Protein AF-A0A433SKD2-F1 (afdb_monomer_lite)

Foldseek 3Di:
DDDDPDPPDPPPPPPPDPDDPVLLVLLVVLLVLLVVLLVLLVVCLVCLVPDDPVCCVPPQLVVNLVSLLVSVLSVLVLQPPPDDPVVSVVVNVVCVVVSVVVSVVLVVVLVPDDRVRNSVSSSVVSVVSNVVSVVVSVVCVVDSGSD

Radius of gyration: 17.82 Å; chains: 1; bounding box: 52×20×55 Å

Sequence (147 aa):
MKAVPNILAICLIVTLTCGSTAAISMAMKTKTSMIDAISFFEDKLGSLENQDRYELVRSTVSGAFGWQRQWTYDLLVCNVQDLSRTERDQEWESFIYDFNDSRRSFFSESSRLDDEELREKVKKLLEKMLAEVEQSFLDVGSDITCN

Structure (mmCIF, N/CA/C/O backbone):
data_AF-A0A433SKD2-F1
#
_entry.id   AF-A0A433SKD2-F1
#
loop_
_atom_site.group_PDB
_atom_site.id
_atom_site.type_symbol
_atom_site.label_atom_id
_atom_site.label_alt_id
_atom_site.label_comp_id
_atom_site.label_asym_id
_atom_site.label_entity_id
_atom_site.label_seq_id
_atom_site.pdbx_PDB_ins_code
_atom_site.Cartn_x
_atom_site.Cartn_y
_atom_site.Cartn_z
_atom_site.occupancy
_atom_site.B_iso_or_equiv
_atom_site.auth_seq_id
_atom_site.auth_comp_id
_atom_site.auth_asym_id
_atom_site.auth_atom_id
_atom_site.pdbx_PDB_model_num
ATOM 1 N N . MET A 1 1 ? 15.866 -10.745 31.267 1.00 34.62 1 MET A N 1
ATOM 2 C CA . MET A 1 1 ? 15.924 -9.552 30.395 1.00 34.62 1 MET A CA 1
ATOM 3 C C . MET A 1 1 ? 16.206 -10.066 28.992 1.00 34.62 1 MET A C 1
ATOM 5 O O . MET A 1 1 ? 17.274 -10.621 28.780 1.00 34.62 1 MET A O 1
ATOM 9 N N . LYS A 1 2 ? 15.197 -10.077 28.111 1.00 33.81 2 LYS A N 1
ATOM 10 C CA . LYS A 1 2 ? 15.317 -10.628 26.751 1.00 33.81 2 LYS A CA 1
ATOM 11 C C . LYS A 1 2 ? 15.887 -9.543 25.837 1.00 33.81 2 LYS A C 1
ATOM 13 O O . LYS A 1 2 ? 15.424 -8.409 25.889 1.00 33.81 2 LYS A O 1
ATOM 18 N N . ALA A 1 3 ? 16.918 -9.902 25.080 1.00 32.44 3 ALA A N 1
ATOM 19 C CA . ALA A 1 3 ? 17.590 -9.027 24.135 1.00 32.44 3 ALA A CA 1
ATOM 20 C C . ALA A 1 3 ? 16.624 -8.613 23.017 1.00 32.44 3 ALA A C 1
ATOM 22 O O . ALA A 1 3 ? 15.978 -9.461 22.404 1.00 32.44 3 ALA A O 1
ATOM 23 N N . VAL A 1 4 ? 16.535 -7.307 22.785 1.00 31.91 4 VAL A N 1
ATOM 24 C CA . VAL A 1 4 ? 15.933 -6.717 21.589 1.00 31.91 4 VAL A CA 1
ATOM 25 C C . VAL A 1 4 ? 16.865 -7.054 20.420 1.00 31.91 4 VAL A C 1
ATOM 27 O O . VAL A 1 4 ? 18.057 -6.750 20.520 1.00 31.91 4 VAL A O 1
ATOM 30 N N . PRO A 1 5 ? 16.403 -7.712 19.344 1.00 38.88 5 PRO A N 1
ATOM 31 C CA . PRO A 1 5 ? 17.240 -7.888 18.173 1.00 38.88 5 PRO A CA 1
ATOM 32 C C . PRO A 1 5 ? 17.418 -6.523 17.501 1.00 38.88 5 PRO A C 1
ATOM 34 O O . PRO A 1 5 ? 16.452 -5.864 17.128 1.00 38.88 5 PRO A O 1
ATOM 37 N N . ASN A 1 6 ? 18.678 -6.100 17.400 1.00 32.72 6 ASN A N 1
ATOM 38 C CA . ASN A 1 6 ? 19.136 -4.941 16.645 1.00 32.72 6 ASN A CA 1
ATOM 39 C C . ASN A 1 6 ? 18.691 -5.045 15.177 1.00 32.72 6 ASN A C 1
ATOM 41 O O . ASN A 1 6 ? 19.404 -5.605 14.346 1.00 32.72 6 ASN A O 1
ATOM 45 N N . ILE A 1 7 ? 17.539 -4.470 14.848 1.00 37.62 7 ILE A N 1
ATOM 46 C CA . ILE A 1 7 ? 17.208 -4.055 13.486 1.00 37.62 7 ILE A CA 1
ATOM 47 C C . ILE A 1 7 ? 17.872 -2.692 13.313 1.00 37.62 7 ILE A C 1
ATOM 49 O O . ILE A 1 7 ? 17.256 -1.696 13.649 1.00 37.62 7 ILE A O 1
ATOM 53 N N . LEU A 1 8 ? 19.157 -2.641 12.946 1.00 38.75 8 LEU A N 1
ATOM 54 C CA . LEU A 1 8 ? 19.854 -1.437 12.445 1.00 38.75 8 LEU A CA 1
ATOM 55 C C . LEU A 1 8 ? 21.324 -1.777 12.144 1.00 38.75 8 LEU A C 1
ATOM 57 O O . LEU A 1 8 ? 22.248 -1.253 12.755 1.00 38.75 8 LEU A O 1
ATOM 61 N N . ALA A 1 9 ? 21.555 -2.708 11.222 1.00 38.03 9 ALA A N 1
ATOM 62 C CA . ALA A 1 9 ? 22.863 -2.868 10.583 1.00 38.03 9 ALA A CA 1
ATOM 63 C C . ALA A 1 9 ? 22.734 -3.684 9.290 1.00 38.03 9 ALA A C 1
ATOM 65 O O . ALA A 1 9 ? 23.414 -4.691 9.108 1.00 38.03 9 ALA A O 1
ATOM 66 N N . ILE A 1 10 ? 21.857 -3.266 8.372 1.00 39.84 10 ILE A N 1
ATOM 67 C CA . ILE A 1 10 ? 21.984 -3.717 6.982 1.00 39.84 10 ILE A CA 1
ATOM 68 C C . ILE A 1 10 ? 23.123 -2.891 6.381 1.00 39.84 10 ILE A C 1
ATOM 70 O O . ILE A 1 10 ? 22.927 -1.788 5.874 1.00 39.84 10 ILE A O 1
ATOM 74 N N . CYS A 1 11 ? 24.348 -3.398 6.534 1.00 34.16 11 CYS A N 1
ATOM 75 C CA . CYS A 1 11 ? 25.515 -2.898 5.820 1.00 34.16 11 CYS A CA 1
ATOM 76 C C . CYS A 1 11 ? 25.268 -3.079 4.322 1.00 34.16 11 CYS A C 1
ATOM 78 O O . CYS A 1 11 ? 25.317 -4.191 3.798 1.00 34.16 11 CYS A O 1
ATOM 80 N N . LEU A 1 12 ? 24.989 -1.963 3.654 1.00 38.72 12 LEU A N 1
ATOM 81 C CA . LEU A 1 12 ? 24.845 -1.857 2.212 1.00 38.72 12 LEU A CA 1
ATOM 82 C C . LEU A 1 12 ? 26.203 -2.184 1.563 1.00 38.72 12 LEU A C 1
ATOM 84 O O . LEU A 1 12 ? 27.082 -1.326 1.465 1.00 38.72 12 LEU A O 1
ATOM 88 N N . ILE A 1 13 ? 26.412 -3.436 1.156 1.00 41.19 13 ILE A N 1
ATOM 89 C CA . ILE A 1 13 ? 27.558 -3.802 0.320 1.00 41.19 13 ILE A CA 1
ATOM 90 C C . ILE A 1 13 ? 27.232 -3.319 -1.094 1.00 41.19 13 ILE A C 1
ATOM 92 O O . ILE A 1 13 ? 26.521 -3.977 -1.846 1.00 41.19 13 ILE A O 1
ATOM 96 N N . VAL A 1 14 ? 27.723 -2.130 -1.442 1.00 38.88 14 VAL A N 1
ATOM 97 C CA . VAL A 1 14 ? 27.657 -1.607 -2.811 1.00 38.88 14 VAL A CA 1
ATOM 98 C C . VAL A 1 14 ? 28.795 -2.241 -3.608 1.00 38.88 14 VAL A C 1
ATOM 100 O O . VAL A 1 14 ? 29.916 -1.734 -3.634 1.00 38.88 14 VAL A O 1
ATOM 103 N N . THR A 1 15 ? 28.528 -3.370 -4.258 1.00 43.09 15 THR A N 1
ATOM 104 C CA . THR A 1 15 ? 29.391 -3.874 -5.330 1.00 43.09 15 THR A CA 1
ATOM 105 C C . THR A 1 15 ? 29.238 -2.961 -6.546 1.00 43.09 15 THR A C 1
ATOM 107 O O . THR A 1 15 ? 28.271 -3.047 -7.293 1.00 43.09 15 THR A O 1
ATOM 110 N N . LEU A 1 16 ? 30.198 -2.047 -6.717 1.00 41.47 16 LEU A N 1
ATOM 111 C CA . LEU A 1 16 ? 30.352 -1.176 -7.886 1.00 41.47 16 LEU A CA 1
ATOM 112 C C . LEU A 1 16 ? 30.757 -2.003 -9.119 1.00 41.47 16 LEU A C 1
ATOM 114 O O . LEU A 1 16 ? 31.913 -2.010 -9.536 1.00 41.47 16 LEU A O 1
ATOM 118 N N . THR A 1 17 ? 29.805 -2.708 -9.721 1.00 43.31 17 THR A N 1
ATOM 119 C CA . THR A 1 17 ? 29.865 -3.035 -11.150 1.00 43.31 17 THR A CA 1
ATOM 120 C C . THR A 1 17 ? 29.368 -1.817 -11.929 1.00 43.31 17 THR A C 1
ATOM 122 O O . THR A 1 17 ? 28.501 -1.100 -11.441 1.00 43.31 17 THR A O 1
ATOM 125 N N . CYS A 1 18 ? 29.940 -1.535 -13.104 1.00 40.97 18 CYS A N 1
ATOM 126 C CA . CYS A 1 18 ? 29.665 -0.364 -13.958 1.00 40.97 18 CYS A CA 1
ATOM 127 C C . CYS A 1 18 ? 28.217 -0.296 -14.513 1.00 40.97 18 CYS A C 1
ATOM 129 O O . CYS A 1 18 ? 28.019 -0.190 -15.720 1.00 40.97 18 CYS A O 1
ATOM 1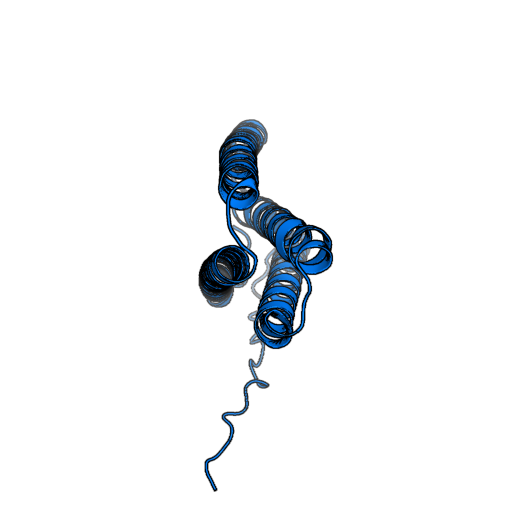31 N N . GLY A 1 19 ? 27.198 -0.360 -13.655 1.00 51.06 19 GLY A N 1
ATOM 132 C CA . GLY A 1 19 ? 25.823 -0.012 -13.987 1.00 51.06 19 GLY A CA 1
ATOM 133 C C . GLY A 1 19 ? 25.707 1.499 -14.162 1.00 51.06 19 GLY A C 1
ATOM 134 O O . GLY A 1 19 ? 26.362 2.271 -13.456 1.00 51.06 19 GLY A O 1
ATOM 135 N N . SER A 1 20 ? 24.907 1.936 -15.133 1.00 58.94 20 SER A N 1
ATOM 136 C CA . SER A 1 20 ? 24.657 3.357 -15.364 1.00 58.94 20 SER A CA 1
ATOM 137 C C . SER A 1 20 ? 24.187 4.022 -14.058 1.00 58.94 20 SER A C 1
ATOM 139 O O . SER A 1 20 ? 23.378 3.472 -13.310 1.00 58.94 20 SER A O 1
ATOM 141 N N . THR A 1 21 ? 24.687 5.223 -13.758 1.00 65.00 21 THR A N 1
ATOM 142 C CA . THR A 1 21 ? 24.301 6.002 -12.564 1.00 65.00 21 THR A CA 1
ATOM 143 C C . THR A 1 21 ? 22.782 6.169 -12.423 1.00 65.00 21 THR A C 1
ATOM 145 O O . THR A 1 21 ? 22.275 6.308 -11.311 1.00 65.00 21 THR A O 1
ATOM 148 N N . ALA A 1 22 ? 22.050 6.100 -13.539 1.00 67.00 22 ALA A N 1
ATOM 149 C CA . ALA A 1 22 ? 20.594 6.133 -13.597 1.00 67.00 22 ALA A CA 1
ATOM 150 C C . ALA A 1 22 ? 19.924 4.881 -12.996 1.00 67.00 22 ALA A C 1
ATOM 152 O O . ALA A 1 22 ? 19.011 5.031 -12.187 1.00 67.00 22 ALA A O 1
ATOM 153 N N . ALA A 1 23 ? 20.386 3.669 -13.327 1.00 67.75 23 ALA A N 1
ATOM 154 C CA . ALA A 1 23 ? 19.832 2.426 -12.776 1.00 67.75 23 ALA A CA 1
ATOM 155 C C . ALA A 1 23 ? 20.050 2.330 -11.259 1.00 67.75 23 ALA A C 1
ATOM 157 O O . ALA A 1 23 ? 19.124 2.027 -10.509 1.00 67.75 23 ALA A O 1
ATOM 158 N N . ILE A 1 24 ? 21.243 2.704 -10.786 1.00 70.44 24 ILE A N 1
ATOM 159 C CA . ILE A 1 24 ? 21.555 2.748 -9.349 1.00 70.44 24 ILE A CA 1
ATOM 160 C C . ILE A 1 24 ? 20.669 3.779 -8.630 1.00 70.44 24 ILE A C 1
ATOM 162 O O . ILE A 1 24 ? 20.098 3.485 -7.579 1.00 70.44 24 ILE A O 1
ATOM 166 N N . SER A 1 25 ? 20.505 4.976 -9.204 1.00 78.69 25 SER A N 1
ATOM 167 C CA . SER A 1 25 ? 19.644 6.019 -8.631 1.00 78.69 25 SER A CA 1
ATOM 168 C C . SER A 1 25 ? 18.176 5.585 -8.543 1.00 78.69 25 SER A C 1
ATOM 170 O O . SER A 1 25 ? 17.480 5.968 -7.603 1.00 78.69 25 SER A O 1
ATOM 172 N N . MET A 1 26 ? 17.696 4.807 -9.510 1.00 80.50 26 MET A N 1
ATOM 173 C CA . MET A 1 26 ? 16.319 4.319 -9.5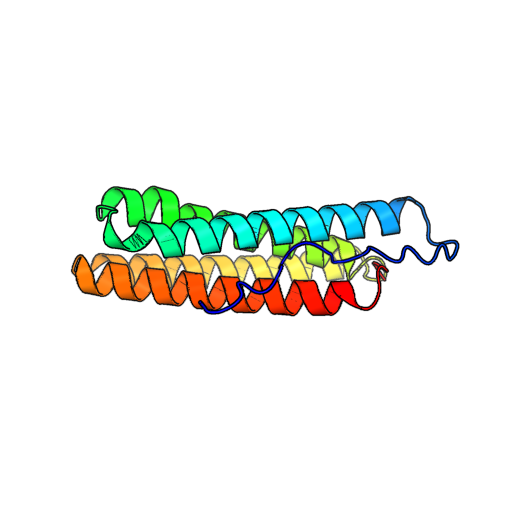68 1.00 80.50 26 MET A CA 1
ATOM 174 C C . MET A 1 26 ? 16.065 3.191 -8.565 1.00 80.50 26 MET A C 1
ATOM 176 O O . MET A 1 26 ? 15.043 3.204 -7.876 1.00 80.50 26 MET A O 1
ATOM 180 N N . ALA A 1 27 ? 17.032 2.286 -8.400 1.00 79.75 27 ALA A N 1
ATOM 181 C CA . ALA A 1 27 ? 16.985 1.242 -7.381 1.00 79.75 27 ALA A CA 1
ATOM 182 C C . ALA A 1 27 ? 16.959 1.854 -5.973 1.00 79.75 27 ALA A C 1
ATOM 184 O O . ALA A 1 27 ? 16.150 1.462 -5.135 1.00 79.75 27 ALA A O 1
ATOM 185 N N . MET A 1 28 ? 17.793 2.872 -5.723 1.00 82.50 28 MET A N 1
ATOM 186 C CA . MET A 1 28 ? 17.785 3.606 -4.452 1.00 82.50 28 MET A CA 1
ATOM 187 C C . MET A 1 28 ? 16.444 4.297 -4.199 1.00 82.50 28 MET A C 1
ATOM 189 O O . MET A 1 28 ? 15.898 4.158 -3.110 1.00 82.50 28 MET A O 1
ATOM 193 N N . LYS A 1 29 ? 15.885 4.988 -5.203 1.00 86.88 29 LYS A N 1
ATOM 194 C CA . LYS A 1 29 ? 14.574 5.646 -5.085 1.00 86.88 29 LYS A CA 1
ATOM 195 C C . LYS A 1 29 ? 13.468 4.647 -4.729 1.00 86.88 29 LYS A C 1
ATOM 197 O O . LYS A 1 29 ? 12.671 4.920 -3.838 1.00 86.88 29 LYS A O 1
ATOM 202 N N . THR A 1 30 ? 13.456 3.497 -5.398 1.00 87.81 30 THR A N 1
ATOM 203 C CA . THR A 1 30 ? 12.495 2.412 -5.149 1.00 87.81 30 THR A CA 1
ATOM 204 C C . THR A 1 30 ? 12.632 1.872 -3.729 1.00 87.81 30 THR A C 1
ATOM 206 O O . THR A 1 30 ? 11.643 1.742 -3.015 1.00 87.81 30 THR A O 1
ATOM 209 N N . LYS A 1 31 ? 13.865 1.637 -3.263 1.00 87.25 31 LYS A N 1
ATOM 210 C CA . LYS A 1 31 ? 14.106 1.214 -1.877 1.00 87.25 31 LYS A CA 1
ATOM 211 C C . LYS A 1 31 ? 13.642 2.258 -0.866 1.00 87.25 31 LYS A C 1
ATOM 213 O O . LYS A 1 31 ? 13.049 1.884 0.139 1.00 87.25 31 LYS A O 1
ATOM 218 N N . THR A 1 32 ? 13.874 3.545 -1.121 1.00 91.06 32 THR A N 1
ATOM 219 C CA . THR A 1 32 ? 13.371 4.616 -0.251 1.00 91.06 32 THR A CA 1
ATOM 220 C C . THR A 1 32 ? 11.847 4.598 -0.173 1.00 91.06 32 THR A C 1
ATOM 222 O O . THR A 1 32 ? 11.317 4.593 0.932 1.00 91.06 32 THR A O 1
ATOM 225 N N . SER A 1 33 ? 11.135 4.505 -1.302 1.00 92.69 33 SER A N 1
ATOM 226 C CA . SER A 1 33 ? 9.667 4.488 -1.264 1.00 92.69 33 SER A CA 1
ATOM 227 C C . SER A 1 33 ? 9.096 3.239 -0.587 1.00 92.69 33 SER A C 1
ATOM 229 O O . SER A 1 33 ? 8.078 3.338 0.096 1.00 92.69 33 SER A O 1
ATOM 231 N N . MET A 1 34 ? 9.770 2.089 -0.692 1.00 92.94 34 MET A N 1
ATOM 232 C CA . MET A 1 34 ? 9.425 0.884 0.072 1.00 92.94 34 MET A CA 1
ATOM 233 C C . MET A 1 34 ? 9.655 1.059 1.580 1.00 92.94 34 MET A C 1
ATOM 235 O O . MET A 1 34 ? 8.782 0.698 2.362 1.00 92.94 34 MET A O 1
ATOM 239 N N . ILE A 1 35 ? 10.783 1.643 2.003 1.00 92.81 35 ILE A N 1
ATOM 240 C CA . ILE A 1 35 ? 11.070 1.920 3.426 1.00 92.81 35 ILE A CA 1
ATOM 241 C C . ILE A 1 35 ? 10.035 2.881 4.015 1.00 92.81 35 ILE A C 1
ATOM 243 O O . ILE A 1 35 ? 9.554 2.664 5.130 1.00 92.81 35 ILE A O 1
ATOM 247 N N . ASP A 1 36 ? 9.673 3.923 3.269 1.00 94.00 36 ASP A N 1
ATOM 248 C CA . ASP A 1 36 ? 8.665 4.887 3.704 1.00 94.00 36 ASP A CA 1
ATOM 249 C C . ASP A 1 36 ? 7.279 4.226 3.827 1.00 94.00 36 ASP A C 1
ATOM 251 O O . ASP A 1 36 ? 6.559 4.472 4.797 1.00 94.00 36 ASP A O 1
ATOM 255 N N . ALA A 1 37 ? 6.924 3.336 2.892 1.00 94.25 37 ALA A N 1
ATOM 256 C CA . ALA A 1 37 ? 5.692 2.553 2.953 1.00 94.25 37 ALA A CA 1
ATOM 257 C C . ALA A 1 37 ? 5.672 1.590 4.155 1.00 94.25 37 ALA A C 1
ATOM 259 O O . ALA A 1 37 ? 4.686 1.577 4.890 1.00 94.25 37 ALA A O 1
ATOM 260 N N . ILE A 1 38 ? 6.759 0.844 4.397 1.00 94.62 38 ILE A N 1
ATOM 261 C CA . ILE A 1 38 ? 6.923 -0.030 5.576 1.00 94.62 38 ILE A CA 1
ATOM 262 C C . ILE A 1 38 ? 6.721 0.781 6.857 1.00 94.62 38 ILE A C 1
ATOM 264 O O . ILE A 1 38 ? 5.852 0.457 7.664 1.00 94.62 38 ILE A O 1
ATOM 268 N N . SER A 1 39 ? 7.452 1.891 6.990 1.00 95.12 39 SER A N 1
ATOM 269 C CA . SER A 1 39 ? 7.385 2.764 8.166 1.00 95.12 39 SER A CA 1
ATOM 270 C C . SER A 1 39 ? 5.968 3.295 8.397 1.00 95.12 39 SER A C 1
ATOM 272 O O . SER A 1 39 ? 5.497 3.354 9.532 1.00 95.12 39 SER A O 1
ATOM 274 N N . PHE A 1 40 ? 5.256 3.657 7.323 1.00 94.75 40 PHE A N 1
ATOM 275 C CA . PHE A 1 40 ? 3.858 4.069 7.412 1.00 94.75 40 PHE A CA 1
ATOM 276 C C . PHE A 1 40 ? 2.949 2.928 7.892 1.00 94.75 40 PHE A C 1
ATOM 278 O O . PHE A 1 40 ? 2.110 3.146 8.767 1.00 94.75 40 PHE A O 1
ATOM 285 N N . PHE A 1 41 ? 3.084 1.721 7.335 1.00 95.12 41 PHE A N 1
ATOM 286 C CA . PHE A 1 41 ? 2.243 0.584 7.715 1.00 95.12 41 PHE A CA 1
ATOM 287 C C . PHE A 1 41 ? 2.465 0.175 9.174 1.00 95.12 41 PHE A C 1
ATOM 289 O O . PHE A 1 41 ? 1.487 -0.029 9.895 1.00 95.12 41 PHE A O 1
ATOM 296 N N . GLU A 1 42 ? 3.716 0.129 9.634 1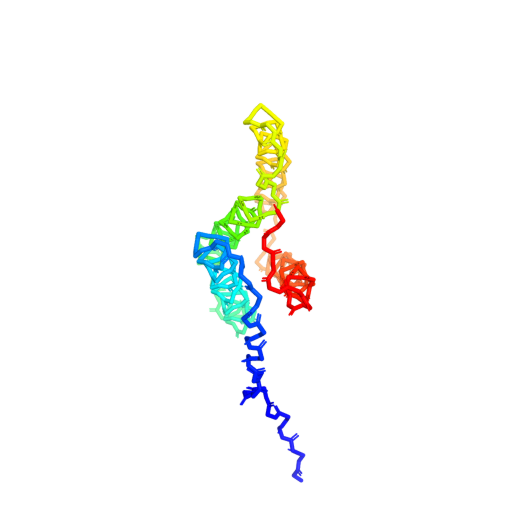.00 94.12 42 GLU A N 1
ATOM 297 C CA . GLU A 1 42 ? 4.060 -0.171 11.028 1.00 94.12 42 GLU A CA 1
ATOM 298 C C . GLU A 1 42 ? 3.513 0.887 12.003 1.00 94.12 42 GLU A C 1
ATOM 300 O O . GLU A 1 42 ? 2.905 0.531 13.016 1.00 94.12 42 GLU A O 1
ATOM 305 N N . ASP A 1 43 ? 3.635 2.183 11.679 1.00 94.44 43 ASP A N 1
ATOM 306 C CA . ASP A 1 43 ? 3.053 3.279 12.475 1.00 94.44 43 ASP A CA 1
ATOM 307 C C . ASP A 1 43 ? 1.527 3.142 12.611 1.00 94.44 43 ASP A C 1
ATOM 309 O O . ASP A 1 43 ? 0.953 3.287 13.699 1.00 94.44 43 ASP A O 1
ATOM 313 N N . LYS A 1 44 ? 0.840 2.830 11.506 1.00 94.06 44 LYS A N 1
ATOM 314 C CA . LYS A 1 44 ? -0.620 2.667 11.517 1.00 94.06 44 LYS A CA 1
ATOM 315 C C . LYS A 1 44 ? -1.075 1.401 12.223 1.00 94.06 44 LYS A C 1
ATOM 317 O O . LYS A 1 44 ? -2.067 1.466 12.947 1.00 94.06 44 LYS A O 1
ATOM 322 N N . LEU A 1 45 ? -0.337 0.298 12.112 1.00 93.38 45 LEU A N 1
ATOM 323 C CA . LEU A 1 45 ? -0.574 -0.904 12.916 1.00 93.38 45 LEU A CA 1
ATOM 324 C C . LEU A 1 45 ? -0.421 -0.624 14.415 1.00 93.38 45 LEU A C 1
ATOM 326 O O . LEU A 1 45 ? -1.278 -1.032 15.195 1.00 93.38 45 LEU A O 1
ATOM 330 N N . GLY A 1 46 ? 0.605 0.132 14.818 1.00 90.25 46 GLY A N 1
ATOM 331 C CA . GLY A 1 46 ? 0.835 0.488 16.221 1.00 90.25 46 GLY A CA 1
ATOM 332 C C . GLY A 1 46 ? -0.183 1.472 16.815 1.00 90.25 46 GLY A C 1
ATOM 333 O O . GLY A 1 46 ? -0.364 1.508 18.031 1.00 90.25 46 GLY A O 1
ATOM 334 N N . SER A 1 47 ? -0.863 2.268 15.983 1.00 90.88 47 SER A N 1
ATOM 335 C CA . SER A 1 47 ? -1.801 3.315 16.429 1.00 90.88 47 SER A CA 1
ATOM 336 C C . SER A 1 47 ? -3.285 2.985 16.217 1.00 90.88 47 SER A C 1
ATOM 338 O O . SER A 1 47 ? -4.148 3.745 16.659 1.00 90.88 47 SER A O 1
ATOM 340 N N . LEU A 1 48 ? -3.591 1.845 15.592 1.00 89.94 48 LEU A N 1
ATOM 341 C CA . LEU A 1 48 ? -4.924 1.439 15.127 1.00 89.94 48 LEU A CA 1
ATOM 342 C C . LEU A 1 48 ? -5.993 1.385 16.233 1.00 89.94 48 LEU A C 1
ATOM 344 O O . LEU A 1 48 ? -7.131 1.802 16.018 1.00 89.94 48 LEU A O 1
ATOM 348 N N . GLU A 1 49 ? -5.634 0.922 17.433 1.00 84.56 49 GLU A N 1
ATOM 349 C CA . GLU A 1 49 ? -6.573 0.771 18.558 1.00 84.56 49 GLU A CA 1
ATOM 350 C C . GLU A 1 49 ? -7.111 2.115 19.077 1.00 84.56 49 GLU A C 1
ATOM 352 O O . GLU A 1 49 ? -8.212 2.173 19.624 1.00 84.56 49 GLU A O 1
ATOM 357 N N . ASN A 1 50 ? -6.373 3.206 18.858 1.00 85.44 50 ASN A N 1
ATOM 358 C CA . ASN A 1 50 ? -6.680 4.526 19.413 1.00 85.44 50 ASN A CA 1
ATOM 359 C C . ASN A 1 50 ? -7.356 5.476 18.411 1.00 85.44 50 ASN A C 1
ATOM 361 O O . ASN A 1 50 ? -7.643 6.622 18.759 1.00 85.44 50 ASN A O 1
ATOM 365 N N . GLN A 1 51 ? -7.591 5.035 17.173 1.00 87.44 51 GLN A N 1
ATOM 366 C CA . GLN A 1 51 ? -8.200 5.859 16.129 1.00 87.44 51 GLN A CA 1
ATOM 367 C C . GLN A 1 51 ? -9.725 5.737 16.141 1.00 87.44 51 GLN A C 1
ATOM 369 O O . GLN A 1 51 ? -10.281 4.651 16.321 1.00 87.44 51 GLN A O 1
ATOM 374 N N . ASP A 1 52 ? -10.407 6.858 15.906 1.00 90.38 52 ASP A N 1
ATOM 375 C CA . ASP A 1 52 ? -11.826 6.831 15.569 1.00 90.38 52 ASP A CA 1
ATOM 376 C C . ASP A 1 52 ? -12.033 6.411 14.104 1.00 90.38 52 ASP A C 1
ATOM 378 O O . ASP A 1 52 ? -11.107 6.392 13.286 1.00 90.38 52 ASP A O 1
ATOM 382 N N . ARG A 1 53 ? -13.278 6.074 13.756 1.00 89.94 53 ARG A N 1
ATOM 383 C CA . ARG A 1 53 ? -13.649 5.646 12.402 1.00 89.94 53 ARG A CA 1
ATOM 384 C C . ARG A 1 53 ? -13.227 6.641 11.321 1.00 89.94 53 ARG A C 1
ATOM 386 O O . ARG A 1 53 ? -12.861 6.232 10.219 1.00 89.94 53 ARG A O 1
ATOM 393 N N . TYR A 1 54 ? -13.333 7.937 11.599 1.00 87.00 54 TYR A N 1
ATOM 394 C CA . TYR A 1 54 ? -13.037 8.966 10.615 1.00 87.00 54 TYR A CA 1
ATOM 395 C C . TYR A 1 54 ? -11.544 8.995 10.292 1.00 87.00 54 TYR A C 1
ATOM 397 O O . TYR A 1 54 ? -11.174 8.947 9.116 1.00 87.00 54 TYR A O 1
ATOM 405 N N . GLU A 1 55 ? -10.699 9.011 11.322 1.00 87.94 55 GLU A N 1
ATOM 406 C CA . GLU A 1 55 ? -9.244 8.991 11.181 1.00 87.94 55 GLU A CA 1
ATOM 407 C C . GLU A 1 55 ? -8.772 7.692 10.518 1.00 87.94 55 GLU A C 1
ATOM 409 O O . GLU A 1 55 ? -7.973 7.719 9.580 1.00 87.94 55 GLU A O 1
ATOM 414 N N . LEU A 1 56 ? -9.362 6.560 10.904 1.00 88.88 56 LEU A N 1
ATOM 415 C CA . LEU A 1 56 ? -9.077 5.253 10.322 1.00 88.88 56 LEU A CA 1
ATOM 416 C C . LEU A 1 56 ? -9.328 5.221 8.799 1.00 88.88 56 LEU A C 1
ATOM 418 O O . LEU A 1 56 ? -8.499 4.744 8.024 1.00 88.88 56 LEU A O 1
ATOM 422 N N . VAL A 1 57 ? -10.449 5.774 8.331 1.00 86.88 57 VAL A N 1
ATOM 423 C CA . VAL A 1 57 ? -10.791 5.803 6.896 1.00 86.88 57 VAL A CA 1
ATOM 424 C C . VAL A 1 57 ? -9.968 6.855 6.142 1.00 86.88 57 VAL A C 1
ATOM 426 O O . VAL A 1 57 ? -9.423 6.587 5.063 1.00 86.88 57 VAL A O 1
ATOM 429 N N . ARG A 1 58 ? -9.880 8.073 6.684 1.00 85.69 58 ARG A N 1
ATOM 430 C CA . ARG A 1 58 ? -9.267 9.214 5.994 1.00 85.69 58 ARG A CA 1
ATOM 431 C C . ARG A 1 58 ? -7.745 9.125 5.958 1.00 85.69 58 ARG A C 1
ATOM 433 O O . ARG A 1 58 ? -7.160 9.424 4.923 1.00 85.69 58 ARG A O 1
ATOM 440 N N . SER A 1 59 ? -7.121 8.772 7.072 1.00 86.38 59 SER A N 1
ATOM 441 C CA . SER A 1 59 ? -5.670 8.840 7.254 1.00 86.38 59 SER A CA 1
ATOM 442 C C . SER A 1 59 ? -5.030 7.487 6.980 1.00 86.38 59 SER A C 1
ATOM 444 O O . SER A 1 59 ? -4.143 7.374 6.134 1.00 86.38 59 SER A O 1
ATOM 446 N N . THR A 1 60 ? -5.554 6.434 7.610 1.00 92.62 60 THR A N 1
ATOM 447 C CA . THR A 1 60 ? -4.950 5.101 7.542 1.00 92.62 60 THR A CA 1
ATOM 448 C C . THR A 1 60 ? -5.227 4.417 6.206 1.00 92.62 60 THR A C 1
ATOM 450 O O . THR A 1 60 ? -4.294 4.153 5.454 1.00 92.62 60 THR A O 1
ATOM 453 N N . VAL A 1 61 ? -6.493 4.183 5.846 1.00 92.94 61 VAL A N 1
ATOM 454 C CA . VAL A 1 61 ? -6.836 3.443 4.613 1.00 92.94 61 VAL A CA 1
ATOM 455 C C . VAL A 1 61 ? -6.415 4.202 3.357 1.00 92.94 61 VAL A C 1
ATOM 457 O O . VAL A 1 61 ? -5.785 3.638 2.462 1.00 92.94 61 VAL A O 1
ATOM 460 N N . SER A 1 62 ? -6.749 5.493 3.276 1.00 93.19 62 SER A N 1
ATOM 461 C CA . SER A 1 62 ? -6.407 6.297 2.096 1.00 93.19 62 SER A CA 1
ATOM 462 C C . SER A 1 62 ? -4.893 6.472 1.948 1.00 93.19 62 SER A C 1
ATOM 464 O O . SER A 1 62 ? -4.385 6.412 0.828 1.00 93.19 62 SER A O 1
ATOM 466 N N . GLY A 1 63 ? -4.174 6.639 3.066 1.00 93.62 63 GLY A N 1
ATOM 467 C CA . GLY A 1 63 ? -2.714 6.680 3.080 1.00 93.62 63 GLY A CA 1
ATOM 468 C C . GLY A 1 63 ? -2.095 5.353 2.650 1.00 93.62 63 GLY A C 1
ATOM 469 O O . GLY A 1 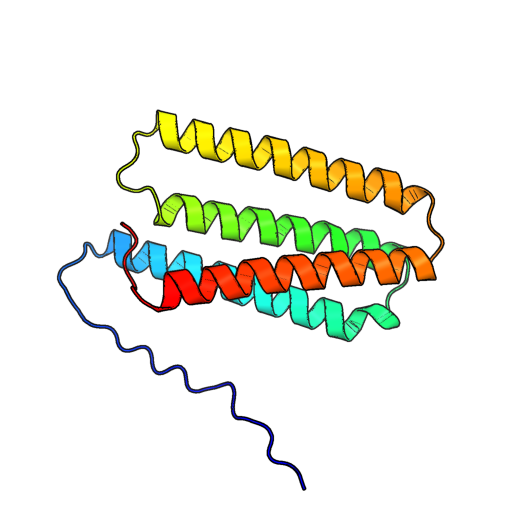63 ? -1.187 5.354 1.824 1.00 93.62 63 GLY A O 1
ATOM 470 N N . ALA A 1 64 ? -2.640 4.224 3.113 1.00 94.50 64 ALA A N 1
ATOM 471 C CA . ALA A 1 64 ? -2.122 2.901 2.788 1.00 94.50 64 ALA A CA 1
ATOM 472 C C . ALA A 1 64 ? -2.200 2.594 1.285 1.00 94.50 64 ALA A C 1
ATOM 474 O O . ALA A 1 64 ? -1.204 2.219 0.668 1.00 94.50 64 ALA A O 1
ATOM 475 N N . PHE A 1 65 ? -3.352 2.863 0.664 1.00 95.25 65 PHE A N 1
ATOM 476 C CA . PHE A 1 65 ? -3.496 2.769 -0.791 1.00 95.25 65 PHE A CA 1
ATOM 477 C C . PHE A 1 65 ? -2.585 3.763 -1.533 1.00 95.25 65 PHE A C 1
ATOM 479 O O . PHE A 1 65 ? -2.059 3.441 -2.597 1.00 95.25 65 PHE A O 1
ATOM 486 N N . GLY A 1 66 ? -2.380 4.967 -0.988 1.00 94.44 66 GLY A N 1
ATOM 487 C CA . GLY A 1 66 ? -1.453 5.953 -1.548 1.00 94.44 66 GLY A CA 1
ATOM 488 C C . GLY A 1 66 ? -0.016 5.433 -1.613 1.00 94.44 66 GLY A C 1
ATOM 489 O O . GLY A 1 66 ? 0.603 5.481 -2.677 1.00 94.44 66 GLY A O 1
ATOM 490 N N . TRP A 1 67 ? 0.475 4.876 -0.506 1.00 94.69 67 TRP A N 1
ATOM 491 C CA . TRP A 1 67 ? 1.801 4.268 -0.434 1.00 94.69 67 TRP A CA 1
ATOM 492 C C . TRP A 1 67 ? 1.925 3.040 -1.327 1.00 94.69 67 TRP A C 1
ATOM 494 O O . TRP A 1 67 ? 2.903 2.958 -2.066 1.00 94.69 67 TRP A O 1
ATOM 504 N N . GLN A 1 68 ? 0.920 2.152 -1.341 1.00 93.44 68 GLN A N 1
ATOM 505 C CA . GLN A 1 68 ? 0.922 0.979 -2.220 1.00 93.44 68 GLN A CA 1
ATOM 506 C C . GLN A 1 68 ? 1.105 1.375 -3.685 1.00 93.44 68 GLN A C 1
ATOM 508 O O . GLN A 1 68 ? 2.000 0.887 -4.366 1.00 93.44 68 GLN A O 1
ATOM 513 N N . ARG A 1 69 ? 0.321 2.348 -4.156 1.00 93.94 69 ARG A N 1
ATOM 514 C CA . ARG A 1 69 ? 0.448 2.858 -5.523 1.00 93.94 69 ARG A CA 1
ATOM 515 C C . ARG A 1 69 ? 1.835 3.440 -5.810 1.00 93.94 69 ARG A C 1
ATOM 517 O O . ARG A 1 69 ? 2.341 3.257 -6.915 1.00 93.94 69 ARG A O 1
ATOM 524 N N . GLN A 1 70 ? 2.415 4.175 -4.860 1.00 94.06 70 GLN A N 1
ATOM 525 C CA . GLN A 1 70 ? 3.696 4.852 -5.054 1.00 94.06 70 GLN A CA 1
ATOM 526 C C . GLN A 1 70 ? 4.856 3.859 -5.172 1.00 94.06 70 GLN A C 1
ATOM 528 O O . GLN A 1 70 ? 5.603 3.928 -6.148 1.00 94.06 70 GLN A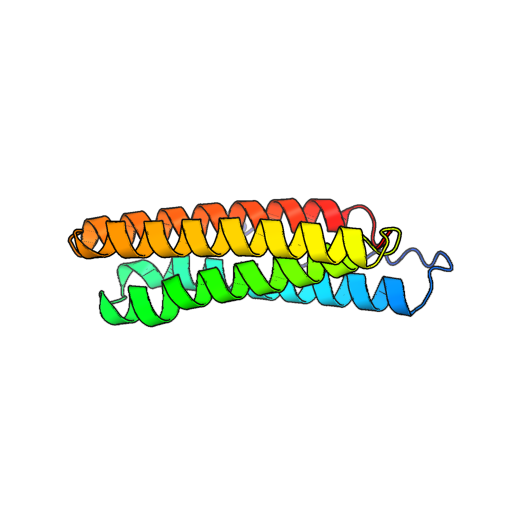 O 1
ATOM 533 N N . TRP A 1 71 ? 5.004 2.931 -4.220 1.00 91.44 71 TRP A N 1
ATOM 534 C CA . TRP A 1 71 ? 6.134 1.999 -4.254 1.00 91.44 71 TRP A CA 1
ATOM 535 C C . TRP A 1 71 ? 6.011 1.004 -5.411 1.00 91.44 71 TRP A C 1
ATOM 537 O O . TRP A 1 71 ? 7.023 0.682 -6.028 1.00 91.44 71 TRP A O 1
ATOM 547 N N . THR A 1 72 ? 4.795 0.580 -5.785 1.00 90.75 72 THR A N 1
ATOM 548 C CA . THR A 1 72 ? 4.603 -0.279 -6.965 1.00 90.75 72 THR A CA 1
ATOM 549 C C . THR A 1 72 ? 4.960 0.447 -8.261 1.00 90.75 72 THR A C 1
ATOM 551 O O . THR A 1 72 ? 5.564 -0.155 -9.143 1.00 90.75 72 THR A O 1
ATOM 554 N N . TYR A 1 73 ? 4.650 1.743 -8.382 1.00 88.94 73 TYR A N 1
ATOM 555 C CA . TYR A 1 73 ? 5.081 2.537 -9.536 1.00 88.94 73 TYR A CA 1
ATOM 556 C C . TYR A 1 73 ? 6.605 2.622 -9.631 1.00 88.94 73 TYR A C 1
ATOM 558 O O . TYR A 1 73 ? 7.169 2.410 -10.702 1.00 88.94 73 TYR A O 1
ATOM 566 N N . ASP A 1 74 ? 7.274 2.935 -8.519 1.00 88.81 74 ASP A N 1
ATOM 567 C CA . ASP A 1 74 ? 8.734 3.022 -8.502 1.00 88.81 74 ASP A CA 1
ATOM 568 C C . ASP A 1 74 ? 9.373 1.656 -8.810 1.00 88.81 74 ASP A C 1
ATOM 570 O O . ASP A 1 74 ? 10.324 1.595 -9.589 1.00 88.81 74 ASP A O 1
ATOM 574 N N . LEU A 1 75 ? 8.794 0.564 -8.293 1.00 86.00 75 LEU A N 1
ATOM 575 C CA . LEU A 1 75 ? 9.217 -0.805 -8.589 1.00 86.00 75 LEU A CA 1
ATOM 576 C C . LEU A 1 75 ? 9.049 -1.159 -10.065 1.00 86.00 75 LEU A C 1
ATOM 578 O O . LEU A 1 75 ? 9.977 -1.700 -10.658 1.00 86.00 75 LEU A O 1
ATOM 582 N N . LEU A 1 76 ? 7.906 -0.826 -10.669 1.00 84.44 76 LEU A N 1
ATOM 583 C CA . LEU A 1 76 ? 7.690 -1.007 -12.102 1.00 84.44 76 LEU A CA 1
ATOM 584 C C . LEU A 1 76 ? 8.769 -0.243 -12.874 1.00 84.44 76 LEU A C 1
ATOM 586 O O . LEU A 1 76 ? 9.523 -0.822 -13.639 1.00 84.44 76 LEU A O 1
ATOM 590 N N . VAL A 1 77 ? 8.943 1.049 -12.603 1.00 81.69 77 VAL A N 1
ATOM 591 C CA . VAL A 1 77 ? 9.965 1.860 -13.278 1.00 81.69 77 VAL A CA 1
ATOM 592 C C . VAL A 1 77 ? 11.379 1.269 -13.123 1.00 81.69 77 VAL A C 1
ATOM 594 O O . VAL A 1 77 ? 12.156 1.344 -14.072 1.00 81.69 77 VAL A O 1
ATOM 597 N N . CYS A 1 78 ? 11.694 0.636 -11.987 1.00 79.50 78 CYS A N 1
ATOM 598 C CA . CYS A 1 78 ? 12.964 -0.058 -11.772 1.00 79.50 78 CYS A CA 1
ATOM 599 C C . CYS A 1 78 ? 13.087 -1.401 -12.513 1.00 79.50 78 CYS A C 1
ATOM 601 O O . CYS A 1 78 ? 14.144 -1.677 -13.064 1.00 79.50 78 CYS A O 1
ATOM 603 N N . ASN A 1 79 ? 12.046 -2.234 -12.545 1.00 74.88 79 ASN A N 1
ATOM 604 C CA . ASN A 1 79 ? 12.149 -3.612 -13.044 1.00 74.88 79 ASN A CA 1
ATOM 605 C C . ASN A 1 79 ? 12.050 -3.753 -14.565 1.00 74.88 79 ASN A C 1
ATOM 607 O O . ASN A 1 79 ? 12.360 -4.817 -15.093 1.00 74.88 79 ASN A O 1
ATOM 611 N N . VAL A 1 80 ? 11.560 -2.729 -15.261 1.00 66.88 80 VAL A N 1
ATOM 612 C CA . VAL A 1 80 ? 11.247 -2.826 -16.690 1.00 66.88 80 VAL A CA 1
ATOM 613 C C . VAL A 1 80 ? 11.983 -1.779 -17.525 1.00 66.88 80 VAL A C 1
ATOM 615 O O . VAL A 1 80 ? 11.392 -1.139 -18.403 1.00 66.88 80 VAL A O 1
ATOM 618 N N . GLN A 1 81 ? 13.292 -1.588 -17.293 1.00 61.25 81 GLN A N 1
ATOM 619 C CA . GLN A 1 81 ? 14.094 -0.745 -18.195 1.00 61.25 81 GLN A CA 1
ATOM 620 C C . GLN A 1 81 ? 14.165 -1.349 -19.606 1.00 61.25 81 GLN A C 1
ATOM 622 O O . GLN A 1 81 ? 14.153 -0.589 -20.579 1.00 61.25 81 GLN A O 1
ATOM 627 N N . ASP A 1 82 ? 14.108 -2.680 -19.701 1.00 63.47 82 ASP A N 1
ATOM 628 C CA . ASP A 1 82 ? 14.139 -3.454 -20.949 1.00 63.47 82 ASP A CA 1
ATOM 629 C C . ASP A 1 82 ? 12.793 -3.566 -21.690 1.00 63.47 82 ASP A C 1
ATOM 631 O O . ASP A 1 82 ? 12.772 -3.932 -22.868 1.00 63.47 82 ASP A O 1
ATOM 635 N N . LEU A 1 83 ? 11.662 -3.232 -21.053 1.00 67.12 83 LEU A N 1
ATOM 636 C CA . LEU A 1 83 ? 10.372 -3.221 -21.747 1.00 67.12 83 LEU A CA 1
ATOM 637 C C . LEU A 1 83 ? 10.248 -2.015 -22.677 1.00 67.12 83 LEU A C 1
ATOM 639 O O . LEU A 1 83 ? 10.672 -0.890 -22.373 1.00 67.12 83 LEU A O 1
ATOM 643 N N . SER A 1 84 ? 9.551 -2.220 -23.794 1.00 79.75 84 SER A N 1
ATOM 644 C CA . SER A 1 84 ? 9.084 -1.103 -24.600 1.00 79.75 84 SER A CA 1
ATOM 645 C C . SER A 1 84 ? 8.169 -0.202 -23.765 1.00 79.75 84 SER A C 1
ATOM 647 O O . SER A 1 84 ? 7.503 -0.622 -22.817 1.00 79.75 84 SER A O 1
ATOM 649 N N . ARG A 1 85 ? 8.095 1.079 -24.141 1.00 79.69 85 ARG A N 1
ATOM 650 C CA . ARG A 1 85 ? 7.185 2.026 -23.484 1.00 79.69 85 ARG A CA 1
ATOM 651 C C . ARG A 1 85 ? 5.740 1.507 -23.454 1.00 79.69 85 ARG A C 1
ATOM 653 O O . ARG A 1 85 ? 5.068 1.686 -22.451 1.00 79.69 85 ARG A O 1
ATOM 660 N N . THR A 1 86 ? 5.297 0.848 -24.525 1.00 85.44 86 THR A N 1
ATOM 661 C CA . THR A 1 86 ? 3.944 0.293 -24.638 1.00 85.44 86 THR A CA 1
ATOM 662 C C . THR A 1 86 ? 3.684 -0.827 -23.635 1.00 85.44 86 THR A C 1
ATOM 664 O O . THR A 1 86 ? 2.621 -0.835 -23.027 1.00 85.44 86 THR A O 1
ATOM 667 N N . GLU A 1 87 ? 4.634 -1.739 -23.429 1.00 83.56 87 GLU A N 1
ATOM 668 C CA . GLU A 1 87 ? 4.478 -2.830 -22.456 1.00 83.56 87 GLU A CA 1
ATOM 669 C C . GLU A 1 87 ? 4.444 -2.288 -21.022 1.00 83.56 87 GLU A C 1
ATOM 671 O O . GLU A 1 87 ? 3.569 -2.666 -20.247 1.00 83.56 87 GLU A O 1
ATOM 676 N N . ARG A 1 88 ? 5.302 -1.311 -20.691 1.00 81.75 88 ARG A N 1
ATOM 677 C CA . ARG A 1 88 ? 5.232 -0.625 -19.388 1.00 81.75 88 ARG A CA 1
ATOM 678 C C . ARG A 1 88 ? 3.897 0.070 -19.152 1.00 81.75 88 ARG A C 1
ATOM 680 O O . ARG A 1 88 ? 3.356 -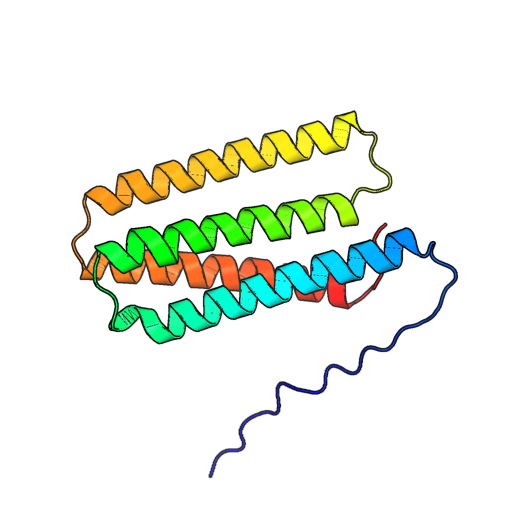0.007 -18.052 1.00 81.75 88 ARG A O 1
ATOM 687 N N . ASP A 1 89 ? 3.386 0.769 -20.165 1.00 86.50 89 ASP A N 1
ATOM 688 C CA . ASP A 1 89 ? 2.104 1.468 -20.069 1.00 86.50 89 ASP A CA 1
ATOM 689 C C . ASP A 1 89 ? 0.962 0.453 -19.841 1.00 86.50 89 ASP A C 1
ATOM 691 O O . ASP A 1 89 ? 0.097 0.694 -19.002 1.00 86.50 89 ASP A O 1
ATOM 695 N N . GLN A 1 90 ? 1.004 -0.717 -20.491 1.00 88.50 90 GLN A N 1
ATOM 696 C CA . GLN A 1 90 ? 0.032 -1.802 -20.288 1.00 88.50 90 GLN A CA 1
ATOM 697 C C . GLN A 1 90 ? 0.098 -2.418 -18.886 1.00 88.50 90 GLN A C 1
ATOM 699 O O . GLN A 1 90 ? -0.944 -2.606 -18.256 1.00 88.50 90 GLN A O 1
ATOM 704 N N . GLU A 1 91 ? 1.295 -2.717 -18.374 1.00 87.06 91 GLU A N 1
ATOM 705 C CA . GLU A 1 91 ? 1.458 -3.241 -17.012 1.00 87.06 91 GLU A CA 1
ATOM 706 C C . GLU A 1 91 ? 0.964 -2.237 -15.967 1.00 87.06 91 GLU A C 1
ATOM 708 O O . GLU A 1 91 ? 0.241 -2.600 -15.035 1.00 87.06 91 GLU A O 1
ATOM 713 N N . TRP A 1 92 ? 1.280 -0.952 -16.156 1.00 89.69 92 TRP A N 1
ATOM 714 C CA . TRP A 1 92 ? 0.794 0.110 -15.284 1.00 89.69 92 TRP A CA 1
ATOM 715 C C . TRP A 1 92 ? -0.728 0.261 -15.338 1.00 89.69 92 TRP A C 1
ATOM 717 O O . TRP A 1 92 ? -1.369 0.396 -14.295 1.00 89.69 92 TRP A O 1
ATOM 727 N N . GLU A 1 93 ? -1.329 0.224 -16.527 1.00 91.25 93 GLU A N 1
ATOM 728 C CA . GLU A 1 93 ? -2.784 0.285 -16.690 1.00 91.25 93 GLU A CA 1
ATOM 729 C C . GLU A 1 93 ? -3.482 -0.910 -16.035 1.00 91.25 93 GLU A C 1
ATOM 731 O O . GLU A 1 93 ? -4.475 -0.713 -15.328 1.00 91.25 93 GLU A O 1
ATOM 736 N N . SER A 1 94 ? -2.941 -2.122 -16.204 1.00 91.25 94 SER A N 1
ATOM 737 C CA . SER A 1 94 ? -3.452 -3.332 -15.552 1.00 91.25 94 SER A CA 1
ATOM 738 C C . SER A 1 94 ? -3.400 -3.197 -14.032 1.00 91.25 94 SER A C 1
ATOM 740 O O . SER A 1 94 ? -4.413 -3.386 -13.359 1.00 91.25 94 SER A O 1
ATOM 742 N N . PHE A 1 95 ? -2.255 -2.776 -13.484 1.00 91.25 95 PHE A N 1
ATOM 743 C CA . PHE A 1 95 ? -2.120 -2.524 -12.051 1.00 91.25 95 PHE A CA 1
ATOM 744 C C . PHE A 1 95 ? -3.122 -1.472 -11.563 1.00 91.25 95 PHE A C 1
ATOM 746 O O . PHE A 1 95 ? -3.788 -1.667 -10.549 1.00 91.25 95 PHE A O 1
ATOM 753 N N . ILE A 1 96 ? -3.264 -0.351 -12.276 1.00 92.94 96 ILE A N 1
ATOM 754 C CA . ILE A 1 96 ? -4.181 0.727 -11.891 1.00 92.94 96 ILE A CA 1
ATOM 755 C C . ILE A 1 96 ? -5.640 0.269 -11.925 1.00 92.94 96 ILE A C 1
ATOM 757 O O . ILE A 1 96 ? -6.431 0.717 -11.088 1.00 92.94 96 ILE A O 1
ATOM 761 N N . TYR A 1 97 ? -6.010 -0.607 -12.858 1.00 93.56 97 TYR A N 1
ATOM 762 C CA . TYR A 1 97 ? -7.338 -1.207 -12.892 1.00 93.56 97 TYR A CA 1
ATOM 763 C C . TYR A 1 97 ? -7.596 -2.041 -11.629 1.00 93.56 97 TYR A C 1
ATOM 765 O O . TYR A 1 97 ? -8.524 -1.725 -10.876 1.00 93.56 97 TYR A O 1
ATOM 773 N N . ASP A 1 98 ? -6.726 -3.011 -11.340 1.00 91.62 98 ASP A N 1
ATOM 774 C CA . ASP A 1 98 ? -6.859 -3.920 -10.192 1.00 91.62 98 ASP A CA 1
ATOM 775 C C . ASP A 1 98 ? -6.783 -3.177 -8.850 1.00 91.62 98 ASP A C 1
ATOM 777 O O . ASP A 1 98 ? -7.548 -3.446 -7.915 1.00 91.62 98 ASP A O 1
ATOM 781 N N . PHE A 1 99 ? -5.903 -2.177 -8.762 1.00 93.19 99 PHE A N 1
ATOM 782 C CA . PHE A 1 99 ? -5.754 -1.303 -7.603 1.00 93.19 99 PHE A CA 1
ATOM 783 C C . PHE A 1 99 ? -7.036 -0.512 -7.326 1.00 93.19 99 PHE A C 1
ATOM 785 O O . PHE A 1 99 ? -7.519 -0.462 -6.192 1.00 93.19 99 PHE A O 1
ATOM 792 N N . ASN A 1 100 ? -7.614 0.117 -8.354 1.00 92.81 100 ASN A N 1
ATOM 793 C CA . ASN A 1 100 ? -8.843 0.890 -8.191 1.00 92.81 100 ASN A CA 1
ATOM 794 C C . ASN A 1 100 ? -10.037 -0.001 -7.856 1.00 92.81 100 ASN A C 1
ATOM 796 O O . ASN A 1 100 ? -10.925 0.433 -7.115 1.00 92.81 100 ASN A O 1
ATOM 800 N N . ASP A 1 101 ? -10.074 -1.218 -8.391 1.00 94.38 101 ASP A N 1
ATOM 801 C CA . ASP A 1 101 ? -11.117 -2.179 -8.067 1.00 94.38 101 ASP A CA 1
ATOM 802 C C . ASP A 1 101 ? -11.031 -2.636 -6.609 1.00 94.38 101 ASP A C 1
ATOM 804 O O . ASP A 1 101 ? -11.983 -2.446 -5.848 1.00 94.38 101 ASP A O 1
ATOM 808 N N . SER A 1 102 ? -9.843 -3.064 -6.176 1.00 92.12 102 SER A N 1
ATOM 809 C CA . SER A 1 102 ? -9.556 -3.437 -4.786 1.00 92.12 102 SER A CA 1
ATOM 810 C C . SER A 1 102 ? -9.893 -2.306 -3.812 1.00 92.12 102 SER A C 1
ATOM 812 O O . SER A 1 102 ? -10.563 -2.518 -2.797 1.00 92.12 102 SER A O 1
ATOM 814 N N . ARG A 1 103 ? -9.500 -1.071 -4.149 1.00 94.19 103 ARG A N 1
ATOM 815 C CA . ARG A 1 103 ? -9.808 0.119 -3.351 1.00 94.19 103 ARG A CA 1
ATOM 816 C C . ARG A 1 103 ? -11.314 0.351 -3.241 1.00 94.19 103 ARG A C 1
ATOM 818 O O . ARG A 1 103 ? -11.819 0.597 -2.146 1.00 94.19 103 ARG A O 1
ATOM 825 N N . ARG A 1 104 ? -12.054 0.281 -4.353 1.00 94.62 104 ARG A N 1
ATOM 826 C CA . ARG A 1 104 ? -13.518 0.450 -4.346 1.00 94.62 104 ARG A CA 1
ATOM 827 C C . ARG A 1 104 ? -14.212 -0.655 -3.554 1.00 94.62 104 ARG A C 1
ATOM 829 O O . ARG A 1 104 ? -15.101 -0.327 -2.770 1.00 94.62 104 ARG A O 1
ATOM 836 N N . SER A 1 105 ? -13.800 -1.915 -3.716 1.00 94.44 105 SER A N 1
ATOM 837 C CA . SER A 1 105 ? -14.363 -3.042 -2.960 1.00 94.44 105 SER A CA 1
ATOM 838 C C . SER A 1 105 ? -14.164 -2.837 -1.463 1.00 94.44 105 SER A C 1
ATOM 840 O O . SER A 1 105 ? -15.126 -2.901 -0.697 1.00 94.44 105 SER A O 1
ATOM 842 N N . PHE A 1 106 ? -12.950 -2.448 -1.055 1.00 94.31 106 PHE A N 1
ATOM 843 C CA . PHE A 1 106 ? -12.638 -2.164 0.341 1.00 94.31 106 PHE A CA 1
ATOM 844 C C . PHE A 1 106 ? -13.581 -1.113 0.940 1.00 94.31 106 PHE A C 1
ATOM 846 O O . PHE A 1 106 ? -14.191 -1.362 1.982 1.00 94.31 106 PHE A O 1
ATOM 853 N N . PHE A 1 107 ? -13.735 0.049 0.293 1.00 93.25 107 PHE A N 1
ATOM 854 C CA . PHE A 1 107 ? -14.601 1.118 0.807 1.00 93.25 107 PHE A CA 1
ATOM 855 C C . PHE A 1 107 ? -16.088 0.745 0.774 1.00 93.25 107 PHE A C 1
ATOM 857 O O . PHE A 1 107 ? -16.825 1.096 1.697 1.00 93.25 107 PHE A O 1
ATOM 864 N N . SER A 1 108 ? -16.528 0.014 -0.253 1.00 93.75 108 SER A N 1
ATOM 865 C CA . SER A 1 108 ? -17.902 -0.484 -0.361 1.00 93.75 108 SER A CA 1
ATOM 866 C C . SER A 1 108 ? -18.251 -1.403 0.812 1.00 93.75 108 SER A C 1
ATOM 868 O O . SER A 1 108 ? -19.238 -1.173 1.513 1.00 93.75 108 SER A O 1
ATOM 870 N N . GLU A 1 109 ? -17.402 -2.392 1.089 1.00 93.19 109 GLU A N 1
ATOM 871 C CA . GLU A 1 109 ? -17.576 -3.330 2.200 1.00 93.19 109 GLU A CA 1
ATOM 872 C C . GLU A 1 109 ? -17.489 -2.621 3.558 1.00 93.19 109 GLU A C 1
ATOM 874 O O . GLU A 1 109 ? -18.330 -2.840 4.426 1.00 93.19 109 GLU A O 1
ATOM 879 N N . SER A 1 110 ? -16.528 -1.707 3.714 1.00 92.00 110 SER A N 1
ATOM 880 C CA . SER A 1 110 ? -16.271 -0.969 4.960 1.00 92.00 110 SER A CA 1
ATOM 881 C C . SER A 1 110 ? -17.417 -0.055 5.395 1.00 92.00 110 SER A C 1
ATOM 883 O O . SER A 1 110 ? -17.570 0.231 6.583 1.00 92.00 110 SER A O 1
ATOM 885 N N . SER A 1 111 ? -18.235 0.411 4.446 1.00 90.12 111 SER A N 1
ATOM 886 C CA . SER A 1 111 ? -19.375 1.295 4.723 1.00 90.12 111 SER A CA 1
ATOM 887 C C . SER A 1 111 ? -20.464 0.647 5.587 1.00 90.12 111 SER A C 1
ATOM 889 O O . SER A 1 111 ? -21.261 1.357 6.198 1.00 90.12 111 SER A O 1
ATOM 891 N N . ARG A 1 112 ? -20.496 -0.690 5.646 1.00 93.12 112 ARG A N 1
ATOM 892 C CA . ARG A 1 112 ? -21.521 -1.474 6.352 1.00 93.12 112 ARG A CA 1
ATOM 893 C C . ARG A 1 112 ? -21.052 -2.050 7.684 1.00 93.12 112 ARG A C 1
ATOM 895 O O . ARG A 1 112 ? -21.874 -2.610 8.397 1.00 93.12 112 ARG A O 1
ATOM 902 N N . LEU A 1 113 ? -19.763 -1.929 7.981 1.00 94.62 113 LEU A N 1
ATOM 903 C CA . LEU A 1 113 ? -19.151 -2.484 9.183 1.00 94.62 113 LEU A CA 1
ATOM 904 C C . LEU A 1 113 ? -19.364 -1.562 10.380 1.00 94.62 113 LEU A C 1
ATOM 906 O O . LEU A 1 113 ? -19.474 -0.338 10.211 1.00 94.62 113 LEU A O 1
ATOM 910 N N . ASP A 1 114 ? -19.387 -2.144 11.572 1.00 94.62 114 ASP A N 1
ATOM 911 C CA . ASP A 1 114 ? -19.208 -1.378 12.804 1.00 94.62 114 ASP A CA 1
ATOM 912 C C . ASP A 1 114 ? -17.732 -0.988 13.025 1.00 94.62 114 ASP A C 1
ATOM 914 O O . ASP A 1 114 ? -16.854 -1.284 12.210 1.00 94.62 114 ASP A O 1
ATOM 918 N N . ASP A 1 115 ? -17.457 -0.247 14.099 1.00 91.94 115 ASP A N 1
ATOM 919 C CA . ASP A 1 115 ? -16.122 0.297 14.368 1.00 91.94 115 ASP A CA 1
ATOM 920 C C . ASP A 1 115 ? -15.078 -0.781 14.704 1.00 91.94 115 ASP A C 1
ATOM 922 O O . ASP A 1 115 ? -13.889 -0.566 14.459 1.00 91.94 115 ASP A O 1
ATOM 926 N N . GLU A 1 116 ? -15.492 -1.914 15.272 1.00 93.69 116 GLU A N 1
ATOM 927 C CA . GLU A 1 116 ? -14.595 -3.018 15.626 1.00 93.69 116 GLU A CA 1
ATOM 928 C C . GLU A 1 116 ? -14.290 -3.865 14.389 1.00 93.69 116 GLU A C 1
ATOM 930 O O . GLU A 1 116 ? -13.129 -4.102 14.048 1.00 93.69 116 GLU A O 1
ATOM 935 N N . GLU A 1 117 ? -15.330 -4.237 13.642 1.00 95.38 117 GLU A N 1
ATOM 936 C CA . GLU A 1 117 ? -15.204 -4.953 12.374 1.00 95.38 117 GLU A CA 1
ATOM 937 C C . GLU A 1 117 ? -14.356 -4.170 11.364 1.00 95.38 117 GLU A C 1
ATOM 939 O O . GLU A 1 117 ? -13.516 -4.737 10.656 1.00 95.38 117 GLU A O 1
ATOM 944 N N . LEU A 1 118 ? -14.556 -2.852 11.297 1.00 95.00 118 LEU A N 1
ATOM 945 C CA . LEU A 1 118 ? -13.784 -1.982 10.425 1.00 95.00 118 LEU A CA 1
ATOM 946 C C . LEU A 1 118 ? -12.313 -1.918 10.851 1.00 95.00 118 LEU A C 1
ATOM 948 O O . LEU A 1 118 ? -11.439 -1.988 9.984 1.00 95.00 118 LEU A O 1
ATOM 952 N N . ARG A 1 119 ? -12.026 -1.816 12.155 1.00 94.81 119 ARG A N 1
ATOM 953 C CA . ARG A 1 119 ? -10.651 -1.831 12.679 1.00 94.81 119 ARG A CA 1
ATOM 954 C C . ARG A 1 119 ? -9.926 -3.115 12.311 1.00 94.81 119 ARG A C 1
ATOM 956 O O . ARG A 1 119 ? -8.836 -3.054 11.746 1.00 94.81 119 ARG A O 1
ATOM 963 N N . GLU A 1 120 ? -10.556 -4.260 12.542 1.00 95.31 120 GLU A N 1
ATOM 964 C CA . GLU A 1 120 ? -9.983 -5.563 12.204 1.00 95.31 120 GLU A CA 1
ATOM 965 C C . GLU A 1 120 ? -9.758 -5.712 10.689 1.00 95.31 120 GLU A C 1
ATOM 967 O O . GLU A 1 120 ? -8.739 -6.242 10.240 1.00 95.31 120 GLU A O 1
ATOM 972 N N . LYS A 1 121 ? -10.675 -5.192 9.865 1.00 95.25 121 LYS A N 1
ATOM 973 C CA . LYS A 1 121 ? -10.510 -5.191 8.406 1.00 95.25 121 LYS A CA 1
ATOM 974 C C . LYS A 1 121 ? -9.355 -4.295 7.947 1.00 95.25 121 LYS A C 1
ATOM 976 O O . LYS A 1 121 ? -8.609 -4.693 7.052 1.00 95.25 121 LYS A O 1
ATOM 981 N N . VAL A 1 122 ? -9.194 -3.108 8.537 1.00 95.69 122 VAL A N 1
ATOM 982 C CA . VAL A 1 122 ? -8.065 -2.207 8.245 1.00 95.69 122 VAL A CA 1
ATOM 983 C C . VAL A 1 122 ? -6.746 -2.821 8.690 1.00 95.69 122 VAL A C 1
ATOM 985 O O . VAL A 1 122 ? -5.781 -2.782 7.933 1.00 95.69 122 VAL A O 1
ATOM 988 N N . LYS A 1 123 ? -6.708 -3.449 9.865 1.00 95.50 123 LYS A N 1
ATOM 989 C CA . LYS A 1 123 ? -5.528 -4.168 10.348 1.00 95.50 123 LYS A CA 1
ATOM 990 C C . LYS A 1 123 ? -5.074 -5.232 9.347 1.00 95.50 123 LYS A C 1
ATOM 992 O O . LYS A 1 123 ? -3.929 -5.198 8.913 1.00 95.50 123 LYS A O 1
ATOM 997 N N . LYS A 1 124 ? -5.991 -6.088 8.883 1.00 96.06 124 LYS A N 1
ATOM 998 C CA . LYS A 1 124 ? -5.696 -7.105 7.857 1.00 96.06 124 LYS A CA 1
ATOM 999 C C . LYS A 1 124 ? -5.208 -6.513 6.537 1.00 96.06 124 LYS A C 1
ATOM 1001 O O . LYS A 1 124 ? -4.349 -7.102 5.885 1.00 96.06 124 LYS A O 1
ATOM 1006 N N . LEU A 1 125 ? -5.755 -5.366 6.123 1.00 95.31 125 LEU A N 1
ATOM 1007 C CA . LEU A 1 125 ? -5.282 -4.652 4.934 1.00 95.31 125 LEU A CA 1
ATOM 1008 C C . LEU A 1 125 ? -3.819 -4.220 5.102 1.00 95.31 125 LEU A C 1
ATOM 1010 O O . LEU A 1 125 ? -3.012 -4.474 4.211 1.00 95.31 125 LEU A O 1
ATOM 1014 N N . LEU A 1 126 ? -3.489 -3.593 6.233 1.00 96.00 126 LEU A N 1
ATOM 1015 C CA . LEU A 1 126 ? -2.135 -3.119 6.520 1.00 96.00 126 LEU A CA 1
ATOM 1016 C C . LEU A 1 126 ? -1.142 -4.273 6.663 1.00 96.00 126 LEU A C 1
ATOM 1018 O O . LEU A 1 126 ? -0.069 -4.200 6.082 1.00 96.00 126 LEU A O 1
ATOM 1022 N N . GLU A 1 127 ? -1.501 -5.348 7.370 1.00 96.19 127 GLU A N 1
ATOM 1023 C CA . GLU A 1 127 ? -0.661 -6.550 7.499 1.00 96.19 127 GLU A CA 1
ATOM 1024 C C . GLU A 1 127 ? -0.360 -7.171 6.129 1.00 96.19 127 GLU A C 1
ATOM 1026 O O . GLU A 1 127 ? 0.781 -7.533 5.846 1.00 96.19 127 GLU A O 1
ATOM 1031 N N . LYS A 1 128 ? -1.368 -7.246 5.248 1.00 95.75 128 LYS A N 1
ATOM 1032 C CA . LYS A 1 128 ? -1.185 -7.728 3.876 1.00 95.75 128 LYS A CA 1
ATOM 1033 C C . LYS A 1 128 ? -0.236 -6.825 3.083 1.00 95.75 128 LYS A C 1
ATOM 1035 O O . LYS A 1 128 ? 0.696 -7.326 2.464 1.00 95.75 128 LYS A O 1
ATOM 1040 N N . MET A 1 129 ? -0.468 -5.511 3.094 1.00 95.31 129 MET A N 1
ATOM 1041 C CA . MET A 1 129 ? 0.368 -4.553 2.361 1.00 95.31 129 MET A CA 1
ATOM 1042 C C . MET A 1 129 ? 1.804 -4.515 2.891 1.00 95.31 129 MET A C 1
ATOM 1044 O O . MET A 1 129 ? 2.730 -4.401 2.092 1.00 95.31 129 MET A O 1
ATOM 1048 N N . LEU A 1 130 ? 1.987 -4.641 4.210 1.00 95.38 130 LEU A N 1
ATOM 1049 C CA . LEU A 1 130 ? 3.295 -4.741 4.853 1.00 95.38 130 LEU A CA 1
ATOM 1050 C C . LEU A 1 130 ? 4.048 -5.981 4.360 1.00 95.38 130 LEU A C 1
ATOM 1052 O O . LEU A 1 130 ? 5.165 -5.855 3.870 1.00 95.38 130 LEU A O 1
ATOM 1056 N N . ALA A 1 131 ? 3.407 -7.151 4.383 1.00 94.19 131 ALA A N 1
ATOM 1057 C CA . ALA A 1 131 ? 4.021 -8.382 3.891 1.00 94.19 131 ALA A CA 1
ATOM 1058 C C . ALA A 1 131 ? 4.405 -8.296 2.399 1.00 94.19 131 ALA A C 1
ATOM 1060 O O . ALA A 1 131 ? 5.477 -8.755 2.008 1.00 94.19 131 ALA A O 1
ATOM 1061 N N . GLU A 1 132 ? 3.558 -7.685 1.561 1.00 92.81 132 GLU A N 1
ATOM 1062 C CA . GLU A 1 132 ? 3.841 -7.483 0.130 1.00 92.81 132 GLU A CA 1
ATOM 1063 C C . GLU A 1 132 ? 5.064 -6.582 -0.103 1.00 92.81 132 GLU A C 1
ATOM 1065 O O . GLU A 1 132 ? 5.920 -6.902 -0.936 1.00 92.81 132 GLU A O 1
ATOM 1070 N N . VAL A 1 133 ? 5.164 -5.462 0.624 1.00 91.81 133 VAL A N 1
ATOM 1071 C CA . VAL A 1 133 ? 6.286 -4.528 0.458 1.00 91.81 133 VAL A CA 1
ATOM 1072 C C . VAL A 1 133 ? 7.580 -5.078 1.058 1.00 91.81 133 VAL A C 1
ATOM 1074 O O . VAL A 1 133 ? 8.632 -4.907 0.451 1.00 91.81 133 VAL A O 1
ATOM 1077 N N . GLU A 1 134 ? 7.530 -5.788 2.188 1.00 90.69 134 GLU A N 1
ATOM 1078 C CA . GLU A 1 134 ? 8.704 -6.432 2.790 1.00 90.69 134 GLU A CA 1
ATOM 1079 C C . GLU A 1 134 ? 9.269 -7.522 1.880 1.00 90.69 134 GLU A C 1
ATOM 1081 O O . GLU A 1 134 ? 10.478 -7.563 1.648 1.00 90.69 134 GLU A O 1
ATOM 1086 N N . GLN A 1 135 ? 8.401 -8.363 1.308 1.00 88.81 135 GLN A N 1
ATOM 1087 C CA . GLN A 1 135 ? 8.824 -9.379 0.349 1.00 88.81 135 GLN A CA 1
ATOM 1088 C C . GLN A 1 135 ? 9.471 -8.730 -0.881 1.00 88.81 135 GLN A C 1
ATOM 1090 O O . GLN A 1 135 ? 10.590 -9.084 -1.246 1.00 88.81 135 GLN A O 1
ATOM 1095 N N . SER A 1 136 ? 8.823 -7.713 -1.457 1.00 86.31 136 SER A N 1
ATOM 1096 C CA . SER A 1 136 ? 9.364 -6.982 -2.612 1.00 86.31 136 SER A CA 1
ATOM 1097 C C . SER A 1 136 ? 10.698 -6.297 -2.287 1.00 86.31 136 SER A C 1
ATOM 1099 O O . SER A 1 136 ? 11.609 -6.268 -3.112 1.00 86.31 136 SER A O 1
ATOM 1101 N N . PHE A 1 137 ? 10.844 -5.757 -1.076 1.00 84.25 137 PHE A N 1
ATOM 1102 C CA . PHE A 1 137 ? 12.079 -5.124 -0.623 1.00 84.25 137 PHE A CA 1
ATOM 1103 C C . PHE A 1 137 ? 13.231 -6.126 -0.503 1.00 84.25 137 PHE A C 1
ATOM 1105 O O . PHE A 1 137 ? 14.362 -5.795 -0.866 1.00 84.25 137 PHE A O 1
ATOM 1112 N N . LEU A 1 138 ? 12.961 -7.342 -0.016 1.00 81.44 138 LEU A N 1
ATOM 1113 C CA . LEU A 1 138 ? 13.946 -8.424 0.041 1.00 81.44 138 LEU A CA 1
ATOM 1114 C C . LEU A 1 138 ? 14.367 -8.872 -1.362 1.00 81.44 138 LEU A C 1
ATOM 1116 O O . LEU A 1 138 ? 15.564 -9.038 -1.598 1.00 81.44 138 LEU A O 1
ATOM 1120 N N . ASP A 1 139 ? 13.415 -8.971 -2.291 1.00 76.25 139 ASP A N 1
ATOM 1121 C CA . ASP A 1 139 ? 13.666 -9.376 -3.679 1.00 76.25 139 ASP A CA 1
ATOM 1122 C C . ASP A 1 139 ? 14.531 -8.342 -4.434 1.00 76.25 139 ASP A C 1
ATOM 1124 O O . ASP A 1 139 ? 15.447 -8.704 -5.168 1.00 76.25 139 ASP A O 1
ATOM 1128 N N . VAL A 1 140 ? 14.329 -7.040 -4.186 1.00 70.00 140 VAL A N 1
ATOM 1129 C CA . VAL A 1 140 ? 15.201 -5.947 -4.689 1.00 70.00 140 VAL A CA 1
ATOM 1130 C C . VAL A 1 140 ? 16.493 -5.811 -3.846 1.00 70.00 140 VAL A C 1
ATOM 1132 O O . VAL A 1 140 ? 17.454 -5.112 -4.187 1.00 70.00 140 VAL A O 1
ATOM 1135 N N . GLY A 1 141 ? 16.524 -6.434 -2.669 1.00 54.41 141 GLY A N 1
ATOM 1136 C CA . GLY A 1 141 ? 17.610 -6.413 -1.694 1.00 54.41 141 GLY A CA 1
ATOM 1137 C C . GLY A 1 141 ? 18.819 -7.247 -2.102 1.00 54.41 141 GLY A C 1
ATOM 1138 O O . GLY A 1 141 ? 19.946 -6.818 -1.843 1.00 54.41 141 GLY A O 1
ATOM 1139 N N . SER A 1 142 ? 18.586 -8.398 -2.738 1.00 53.56 142 SER A N 1
ATOM 1140 C CA . SER A 1 142 ? 19.629 -9.363 -3.102 1.00 53.56 142 SER A CA 1
ATOM 1141 C C . SER A 1 142 ? 20.505 -8.920 -4.272 1.00 53.56 142 SER A C 1
ATOM 1143 O O . SER A 1 142 ? 21.692 -9.225 -4.255 1.00 53.56 142 SER A O 1
ATOM 1145 N N . ASP A 1 143 ? 19.968 -8.133 -5.207 1.00 51.59 143 ASP A N 1
ATOM 1146 C CA . ASP A 1 143 ? 20.699 -7.576 -6.347 1.00 51.59 143 ASP A CA 1
ATOM 1147 C C . ASP A 1 143 ? 20.300 -6.100 -6.519 1.00 51.59 143 ASP A C 1
ATOM 1149 O O . ASP A 1 143 ? 19.163 -5.785 -6.859 1.00 51.59 143 ASP A O 1
ATOM 1153 N N . ILE A 1 144 ? 21.210 -5.149 -6.255 1.00 50.38 144 ILE A N 1
ATOM 1154 C CA . ILE A 1 144 ? 20.952 -3.718 -6.532 1.00 50.38 144 ILE A CA 1
ATOM 1155 C C . ILE A 1 144 ? 21.109 -3.472 -8.035 1.00 50.38 144 ILE A C 1
ATOM 1157 O O . ILE A 1 144 ? 22.021 -2.774 -8.480 1.00 50.38 144 ILE A O 1
ATOM 1161 N N . THR A 1 145 ? 20.227 -4.063 -8.826 1.00 54.19 145 THR A N 1
ATOM 1162 C CA . THR A 1 145 ? 20.153 -3.842 -10.263 1.00 54.19 145 THR A CA 1
ATOM 1163 C C . THR A 1 145 ? 18.691 -3.683 -10.639 1.00 54.19 145 THR A C 1
ATOM 1165 O O . THR A 1 145 ? 17.926 -4.640 -10.626 1.00 54.19 145 THR A O 1
ATOM 1168 N N . CYS A 1 146 ? 18.300 -2.450 -10.966 1.00 56.38 146 CYS A N 1
ATOM 1169 C CA . CYS A 1 146 ? 17.208 -2.274 -11.915 1.00 56.38 146 CYS A CA 1
ATOM 1170 C C . CYS A 1 146 ? 17.698 -2.908 -13.224 1.00 56.38 146 CYS A C 1
ATOM 1172 O O . CYS A 1 146 ? 18.763 -2.500 -13.702 1.00 56.38 146 CYS A O 1
ATOM 1174 N N . ASN A 1 147 ? 16.999 -3.940 -13.700 1.00 51.69 147 ASN A N 1
ATOM 1175 C CA . ASN A 1 147 ? 17.309 -4.605 -14.966 1.00 51.69 147 ASN A CA 1
ATOM 1176 C C . ASN A 1 147 ? 16.870 -3.721 -16.133 1.00 51.69 147 ASN A C 1
ATOM 1178 O O . ASN A 1 147 ? 15.693 -3.276 -16.136 1.00 51.69 147 ASN A O 1
#

Secondary structure (DSSP, 8-state):
-PPPP---------------HHHHHHHHHHHHHHHHHHHHHHHHHHHGGG--HHHIIIIIIHHHHHHHHHHHHHHHHHHTSSS-HHHHHHHHHHHHHHHHHHHHHHHHHHTT--HHHHHHHHHHHHHHHHHHHHHHHHHHHS-----

pLDDT: mean 80.32, std 19.39, range [31.91, 96.19]

Organism: Elysia chlorotica (NCBI:txid188477)